Protein AF-A0A5B1BIQ5-F1 (afdb_monomer_lite)

Organism: Mycobacterium simiae (NCBI:txid1784)

Structure (mmCIF, N/CA/C/O backbone):
data_AF-A0A5B1BIQ5-F1
#
_entry.id   AF-A0A5B1BIQ5-F1
#
loop_
_atom_site.group_PDB
_atom_site.id
_atom_site.type_symbol
_atom_site.label_atom_id
_atom_site.label_alt_id
_atom_site.label_comp_id
_atom_site.label_asym_id
_atom_site.label_entity_id
_atom_site.label_seq_id
_atom_site.pdbx_PDB_ins_code
_atom_site.Cartn_x
_atom_site.Cartn_y
_atom_site.Cartn_z
_atom_site.occupancy
_atom_site.B_iso_or_equiv
_atom_site.auth_seq_id
_atom_site.auth_comp_id
_atom_site.auth_asym_id
_atom_site.auth_atom_id
_atom_site.pdbx_PDB_model_num
ATOM 1 N N . LEU A 1 1 ? 12.512 1.939 -10.754 1.00 93.94 1 LEU A N 1
ATOM 2 C CA . LEU A 1 1 ? 12.150 2.324 -9.366 1.00 93.94 1 LEU A CA 1
ATOM 3 C C . LEU A 1 1 ? 12.111 3.837 -9.151 1.00 93.94 1 LEU A C 1
ATOM 5 O O . LEU A 1 1 ? 11.153 4.293 -8.551 1.00 93.94 1 LEU A O 1
ATOM 9 N N . ALA A 1 2 ? 13.083 4.623 -9.637 1.00 97.00 2 ALA A N 1
ATOM 10 C CA . ALA A 1 2 ? 13.033 6.086 -9.494 1.00 97.00 2 ALA A CA 1
ATOM 11 C C . ALA A 1 2 ? 11.767 6.709 -10.122 1.00 97.00 2 ALA A C 1
ATOM 13 O O . ALA A 1 2 ? 11.050 7.435 -9.446 1.00 97.00 2 ALA A O 1
ATOM 14 N N . GLU A 1 3 ? 11.457 6.366 -11.377 1.00 97.38 3 GLU A N 1
ATOM 15 C CA . GLU A 1 3 ? 10.240 6.808 -12.081 1.00 97.38 3 GLU A CA 1
ATOM 16 C C . GLU A 1 3 ? 8.957 6.406 -11.329 1.00 97.38 3 GLU A C 1
ATOM 18 O O . GLU A 1 3 ? 8.152 7.272 -10.999 1.00 97.38 3 GLU A O 1
ATOM 23 N N . HIS A 1 4 ? 8.843 5.140 -10.922 1.00 97.25 4 HIS A N 1
ATOM 24 C CA . HIS A 1 4 ? 7.760 4.665 -10.055 1.00 97.25 4 HIS A CA 1
ATOM 25 C C . HIS A 1 4 ? 7.576 5.499 -8.771 1.00 97.25 4 HIS A C 1
ATOM 27 O O . HIS A 1 4 ? 6.463 5.906 -8.452 1.00 97.25 4 HIS A O 1
ATOM 33 N N . GLY A 1 5 ? 8.659 5.807 -8.047 1.00 95.31 5 GLY A N 1
ATOM 34 C CA . GLY A 1 5 ? 8.584 6.660 -6.855 1.00 95.31 5 GLY A CA 1
ATOM 35 C C . GLY A 1 5 ? 8.157 8.098 -7.172 1.00 95.31 5 GLY A C 1
ATOM 36 O O . GLY A 1 5 ? 7.438 8.721 -6.393 1.00 95.31 5 GLY A O 1
ATOM 37 N N . MET A 1 6 ? 8.547 8.621 -8.337 1.00 97.12 6 MET A N 1
ATOM 38 C CA . MET A 1 6 ? 8.139 9.951 -8.794 1.00 97.12 6 MET A CA 1
ATOM 39 C C . MET A 1 6 ? 6.654 10.026 -9.155 1.00 97.12 6 MET A C 1
ATOM 41 O O . MET A 1 6 ? 6.041 11.064 -8.904 1.00 97.12 6 MET A O 1
ATOM 45 N N . ALA A 1 7 ? 6.062 8.943 -9.666 1.00 96.88 7 ALA A N 1
ATOM 46 C CA . ALA A 1 7 ? 4.623 8.867 -9.920 1.00 96.88 7 ALA A CA 1
ATOM 47 C C . ALA A 1 7 ? 3.791 9.060 -8.635 1.00 96.88 7 ALA A C 1
ATOM 49 O O . ALA A 1 7 ? 2.706 9.632 -8.680 1.00 96.88 7 ALA A O 1
ATOM 50 N N . ALA A 1 8 ? 4.335 8.697 -7.468 1.00 96.88 8 ALA A N 1
ATOM 51 C CA . ALA A 1 8 ? 3.684 8.895 -6.172 1.00 96.88 8 ALA A CA 1
ATOM 52 C C . ALA A 1 8 ? 3.886 10.302 -5.559 1.00 96.88 8 ALA A C 1
ATOM 54 O O . ALA A 1 8 ? 3.378 10.582 -4.473 1.00 96.88 8 ALA A O 1
ATOM 55 N N . ARG A 1 9 ? 4.610 11.225 -6.215 1.00 96.38 9 ARG A N 1
ATOM 56 C CA . ARG A 1 9 ? 5.005 12.525 -5.624 1.00 96.38 9 ARG A CA 1
ATOM 57 C C . ARG A 1 9 ? 3.825 13.392 -5.155 1.00 96.38 9 ARG A C 1
ATOM 59 O O . ARG A 1 9 ? 3.995 14.192 -4.231 1.00 96.38 9 ARG A O 1
ATOM 66 N N . GLY A 1 10 ? 2.660 13.258 -5.792 1.00 97.25 10 GLY A N 1
ATOM 67 C CA . GLY A 1 10 ? 1.424 13.969 -5.439 1.00 97.25 10 GLY A CA 1
ATOM 68 C C . GLY A 1 10 ? 0.674 13.404 -4.223 1.00 97.25 10 GLY A C 1
ATOM 69 O O . GLY A 1 10 ? -0.265 14.037 -3.749 1.00 97.25 10 GLY A O 1
ATOM 70 N N . TYR A 1 11 ? 1.095 12.252 -3.694 1.00 98.00 11 TYR A N 1
ATOM 71 C CA . TYR A 1 11 ? 0.401 11.488 -2.652 1.00 98.00 11 TYR A CA 1
ATOM 72 C C . TYR A 1 11 ? 1.160 11.513 -1.320 1.00 98.00 11 TYR A C 1
ATOM 74 O O . TYR A 1 11 ? 1.402 10.483 -0.700 1.00 98.00 11 TYR A O 1
ATOM 82 N N . LYS A 1 12 ? 1.587 12.702 -0.874 1.00 97.06 12 LYS A N 1
ATOM 83 C CA . LYS A 1 12 ? 2.377 12.858 0.368 1.00 97.06 12 LYS A CA 1
ATOM 84 C C . LYS A 1 12 ? 1.633 12.405 1.629 1.00 97.06 12 LYS A C 1
ATOM 86 O O . LYS A 1 12 ? 2.263 12.109 2.643 1.00 97.06 12 LYS A O 1
ATOM 91 N N . ASP A 1 13 ? 0.311 12.415 1.556 1.00 98.06 13 ASP A N 1
ATOM 92 C CA . ASP A 1 13 ? -0.638 11.983 2.572 1.00 98.06 13 ASP A CA 1
ATOM 93 C C . ASP A 1 13 ? -0.802 10.458 2.641 1.00 98.06 13 ASP A C 1
ATOM 95 O O . ASP A 1 13 ? -1.233 9.950 3.674 1.00 98.06 13 ASP A O 1
ATOM 99 N N . VAL A 1 14 ? -0.400 9.727 1.594 1.00 98.69 14 VAL A N 1
ATOM 100 C CA . VAL A 1 14 ? -0.397 8.262 1.591 1.00 98.69 14 VAL A CA 1
ATOM 101 C C . VAL A 1 14 ? 0.964 7.756 2.062 1.00 98.69 14 VAL A C 1
ATOM 103 O O . VAL A 1 14 ? 2.008 8.000 1.453 1.00 98.69 14 VAL A O 1
ATOM 106 N N . ARG A 1 15 ? 0.970 7.034 3.178 1.00 98.56 15 ARG A N 1
ATOM 107 C CA . ARG A 1 15 ? 2.161 6.413 3.759 1.00 98.56 15 ARG A CA 1
ATOM 108 C C . ARG A 1 15 ? 2.333 5.021 3.167 1.00 98.56 15 ARG A C 1
ATOM 110 O O . ARG A 1 15 ? 1.425 4.205 3.257 1.00 98.56 15 ARG A O 1
ATOM 117 N N . ALA A 1 16 ? 3.492 4.761 2.570 1.00 98.19 16 ALA A N 1
ATOM 118 C CA . ALA A 1 16 ? 3.830 3.459 2.005 1.00 98.19 16 ALA A CA 1
ATOM 119 C C . ALA A 1 16 ? 4.738 2.666 2.954 1.00 98.19 16 ALA A C 1
ATOM 121 O O . ALA A 1 16 ? 5.749 3.184 3.431 1.00 98.19 16 ALA A O 1
ATOM 122 N N . ASN A 1 17 ? 4.404 1.395 3.155 1.00 98.56 17 ASN A N 1
ATOM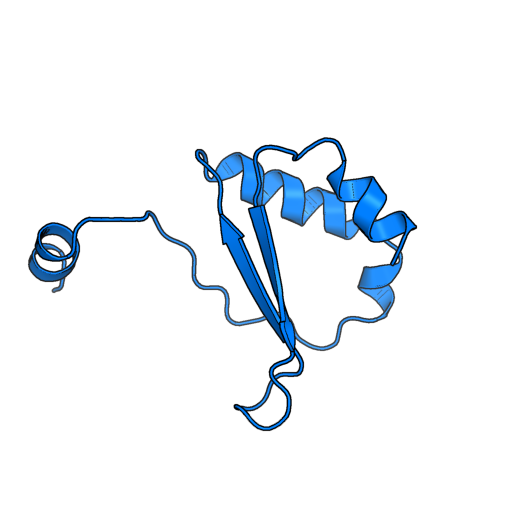 123 C CA . ASN A 1 17 ? 5.230 0.396 3.818 1.00 98.56 17 ASN A CA 1
ATOM 124 C C . ASN A 1 17 ? 5.533 -0.713 2.800 1.00 98.56 17 ASN A C 1
ATOM 126 O O . ASN A 1 17 ? 4.634 -1.461 2.422 1.00 98.56 17 ASN A O 1
ATOM 130 N N . THR A 1 18 ? 6.787 -0.805 2.352 1.00 98.12 18 THR A N 1
ATOM 131 C CA . THR A 1 18 ? 7.247 -1.785 1.353 1.00 98.12 18 THR A CA 1
ATOM 132 C C . THR A 1 18 ? 8.326 -2.656 1.980 1.00 98.12 18 THR A C 1
ATOM 134 O O . THR A 1 18 ? 9.476 -2.228 2.096 1.00 98.12 18 THR A O 1
ATOM 137 N N . VAL A 1 19 ? 7.954 -3.856 2.429 1.00 98.62 19 VAL A N 1
ATOM 138 C CA . VAL A 1 19 ? 8.799 -4.686 3.303 1.00 98.62 19 VAL A CA 1
ATOM 139 C C . VAL A 1 19 ? 9.120 -6.028 2.634 1.00 98.62 19 VAL A C 1
ATOM 141 O O . VAL A 1 19 ? 8.195 -6.668 2.129 1.00 98.62 19 VAL A O 1
ATOM 144 N N . PRO A 1 20 ? 10.391 -6.482 2.615 1.00 98.62 20 PRO A N 1
ATOM 145 C CA . PRO A 1 20 ? 10.740 -7.813 2.118 1.00 98.62 20 PRO A CA 1
ATOM 146 C C . PRO A 1 20 ? 10.049 -8.920 2.927 1.00 98.62 20 PRO A C 1
ATOM 148 O O . PRO A 1 20 ? 10.020 -8.855 4.154 1.00 98.62 20 PRO A O 1
ATOM 151 N N . ALA A 1 21 ? 9.541 -9.949 2.248 1.00 98.50 21 ALA A N 1
ATOM 152 C CA . ALA A 1 21 ? 8.803 -11.060 2.867 1.00 98.50 21 ALA A CA 1
ATOM 153 C C . ALA A 1 21 ? 9.339 -12.454 2.490 1.00 98.50 21 ALA A C 1
ATOM 155 O O . ALA A 1 21 ? 8.708 -13.471 2.779 1.00 98.50 21 ALA A O 1
ATOM 156 N N . PHE A 1 22 ? 10.520 -12.513 1.869 1.00 98.25 22 PHE A N 1
ATOM 157 C CA . PHE A 1 22 ? 11.160 -13.767 1.479 1.00 98.25 22 PHE A CA 1
ATOM 158 C C . PHE A 1 22 ? 11.279 -14.735 2.664 1.00 98.25 22 PHE A C 1
ATOM 160 O O . PHE A 1 22 ? 11.729 -14.353 3.742 1.00 98.25 22 PHE A O 1
ATOM 167 N N . ALA A 1 23 ? 10.902 -15.996 2.433 1.00 98.00 23 ALA A N 1
ATOM 168 C CA . ALA A 1 23 ? 10.881 -17.075 3.427 1.00 98.00 23 ALA A CA 1
ATOM 169 C C . ALA A 1 23 ? 9.903 -16.887 4.610 1.00 98.00 23 ALA A C 1
ATOM 171 O O . ALA A 1 23 ? 9.915 -17.702 5.531 1.00 98.00 23 ALA A O 1
ATOM 172 N N . LEU A 1 24 ? 9.029 -15.872 4.579 1.00 98.19 24 LEU A N 1
ATOM 173 C CA . LEU A 1 24 ? 7.966 -15.651 5.575 1.00 98.19 24 LEU A CA 1
ATOM 174 C C . LEU A 1 24 ? 6.566 -16.033 5.053 1.00 98.19 24 LEU A C 1
ATOM 176 O O . LEU A 1 24 ? 5.559 -15.745 5.696 1.00 98.19 24 LEU A O 1
ATOM 180 N N . GLY A 1 25 ? 6.505 -16.672 3.884 1.00 97.06 25 GLY A N 1
ATOM 181 C CA . GLY A 1 25 ? 5.291 -17.082 3.182 1.00 97.06 25 GLY A CA 1
ATOM 182 C C . GLY A 1 25 ? 5.553 -17.215 1.680 1.00 97.06 25 GLY A C 1
ATOM 183 O O . GLY A 1 25 ? 6.704 -17.305 1.252 1.00 97.06 25 GLY A O 1
ATOM 184 N N . ASP A 1 26 ? 4.487 -17.168 0.883 1.00 98.38 26 ASP A N 1
ATOM 185 C CA . ASP A 1 26 ? 4.540 -17.400 -0.571 1.00 98.38 26 ASP A CA 1
ATOM 186 C C . ASP A 1 26 ? 4.866 -16.137 -1.398 1.00 98.38 26 ASP A C 1
ATOM 188 O O . ASP A 1 26 ? 4.776 -16.150 -2.627 1.00 98.38 26 ASP A O 1
ATOM 192 N N . TYR A 1 27 ? 5.232 -15.029 -0.745 1.00 98.38 27 TYR A N 1
ATOM 193 C CA . TYR A 1 27 ? 5.369 -13.710 -1.372 1.00 98.38 27 TYR A CA 1
ATOM 194 C C . TYR A 1 27 ? 6.770 -13.110 -1.205 1.00 98.38 27 TYR A C 1
ATOM 196 O O . TYR A 1 27 ? 7.496 -13.399 -0.257 1.00 98.38 27 TYR A O 1
ATOM 204 N N . GLU A 1 28 ? 7.140 -12.220 -2.127 1.00 98.69 28 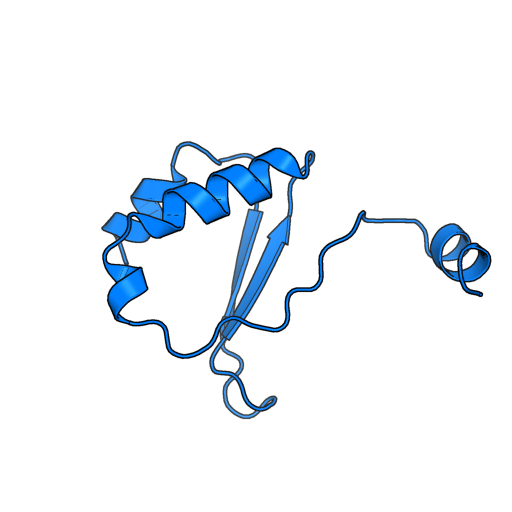GLU A N 1
ATOM 205 C CA . GLU A 1 28 ? 8.428 -11.508 -2.113 1.00 98.69 28 GLU A CA 1
ATOM 206 C C . GLU A 1 28 ? 8.381 -10.229 -1.257 1.00 98.69 28 GLU A C 1
ATOM 208 O O . GLU A 1 28 ? 9.372 -9.851 -0.630 1.00 98.69 28 GLU A O 1
ATOM 213 N N . TRP A 1 29 ? 7.215 -9.578 -1.203 1.00 98.62 29 TRP A N 1
ATOM 214 C CA . TRP A 1 29 ? 6.988 -8.305 -0.519 1.00 98.62 29 TRP A CA 1
ATOM 215 C C . TRP A 1 29 ? 5.643 -8.301 0.205 1.00 98.62 29 TRP A C 1
ATOM 217 O O . TRP A 1 29 ? 4.672 -8.877 -0.285 1.00 98.62 29 TRP A O 1
ATOM 227 N N . ILE A 1 30 ? 5.575 -7.575 1.320 1.00 98.56 30 ILE A N 1
ATOM 228 C CA . ILE A 1 30 ? 4.324 -7.128 1.939 1.00 98.56 30 ILE A CA 1
ATOM 229 C C . ILE A 1 30 ? 4.208 -5.621 1.718 1.00 98.56 30 ILE A C 1
ATOM 231 O O . ILE A 1 30 ? 5.145 -4.867 1.998 1.00 98.56 30 ILE A O 1
ATOM 235 N N . LEU A 1 31 ? 3.052 -5.203 1.202 1.00 98.62 31 LEU A N 1
ATOM 236 C CA . LEU A 1 31 ? 2.728 -3.809 0.922 1.00 98.62 31 LEU A CA 1
ATOM 237 C C . LEU A 1 31 ? 1.569 -3.364 1.812 1.00 98.62 31 LEU A C 1
ATOM 239 O O . LEU A 1 31 ? 0.531 -4.023 1.845 1.00 98.62 31 LEU A O 1
ATOM 243 N N . ALA A 1 32 ? 1.729 -2.228 2.487 1.00 98.75 32 ALA A N 1
ATOM 244 C CA . ALA A 1 32 ? 0.633 -1.550 3.171 1.00 98.75 32 ALA A CA 1
ATOM 245 C C . ALA A 1 32 ? 0.656 -0.053 2.853 1.00 98.75 32 ALA A C 1
ATOM 247 O O . ALA A 1 32 ? 1.701 0.595 2.951 1.00 98.75 32 ALA A O 1
ATOM 248 N N . PHE A 1 33 ? -0.507 0.483 2.486 1.00 98.75 33 PHE A N 1
ATOM 249 C CA . PHE A 1 33 ? -0.714 1.902 2.222 1.00 98.75 33 PHE A CA 1
ATOM 250 C C . PHE A 1 33 ? -1.730 2.450 3.216 1.00 98.75 33 PHE A C 1
ATOM 252 O O . PHE A 1 33 ? -2.830 1.916 3.335 1.00 98.75 33 PHE A O 1
ATOM 259 N N . GLU A 1 34 ? -1.355 3.507 3.926 1.00 98.81 34 GLU A N 1
ATOM 260 C CA . GLU A 1 34 ? -2.180 4.128 4.961 1.00 98.81 34 GLU A CA 1
ATOM 261 C C . GLU A 1 34 ? -2.428 5.590 4.595 1.00 98.81 34 GLU A C 1
ATOM 263 O O . GLU A 1 34 ? -1.488 6.320 4.279 1.00 98.81 34 GLU A O 1
ATOM 268 N N . ALA A 1 35 ? -3.683 6.029 4.635 1.00 98.62 35 ALA A N 1
ATOM 269 C CA . ALA A 1 35 ? -4.069 7.404 4.344 1.00 98.62 35 ALA A CA 1
ATOM 270 C C . ALA A 1 35 ? -5.278 7.812 5.201 1.00 98.62 35 ALA A C 1
ATOM 272 O O . ALA A 1 35 ? -6.017 6.931 5.650 1.00 98.62 35 ALA A O 1
ATOM 273 N N . PRO A 1 36 ? -5.505 9.122 5.418 1.00 98.38 36 PRO A N 1
ATOM 274 C CA . PRO A 1 36 ? -6.712 9.607 6.087 1.00 98.38 36 PRO A CA 1
ATOM 275 C C . PRO A 1 36 ? -8.001 9.247 5.335 1.00 98.38 36 PRO A C 1
ATOM 277 O O . PRO A 1 36 ? -8.996 8.921 5.970 1.00 98.38 36 PRO A O 1
ATOM 280 N N . GLU A 1 37 ? -7.956 9.252 3.998 1.00 98.38 37 GLU A N 1
ATOM 281 C CA . GLU A 1 37 ? -9.104 8.991 3.125 1.00 98.38 37 GLU A CA 1
ATOM 282 C C . GLU A 1 37 ? -8.808 7.837 2.153 1.00 98.38 37 GLU A C 1
ATOM 284 O O . GLU A 1 37 ? -7.698 7.709 1.626 1.00 98.38 37 GLU A O 1
ATOM 2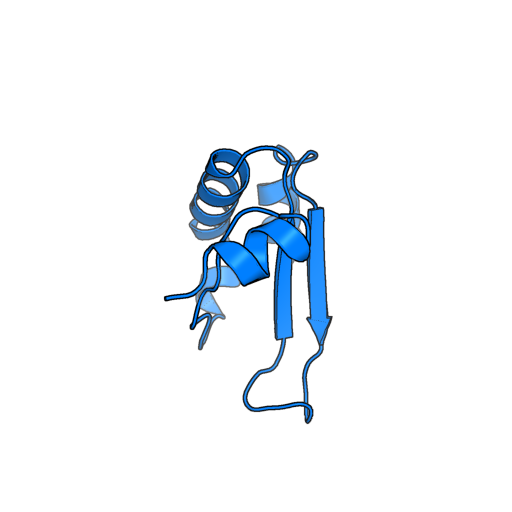89 N N . LEU A 1 38 ? -9.799 6.972 1.913 1.00 98.56 38 LEU A N 1
ATOM 290 C CA . LEU A 1 38 ? -9.624 5.754 1.111 1.00 98.56 38 LEU A CA 1
ATOM 291 C C . LEU A 1 38 ? -9.431 6.046 -0.385 1.00 98.56 38 LEU A C 1
ATOM 293 O O . LEU A 1 38 ? -8.656 5.364 -1.057 1.00 98.56 38 LEU A O 1
ATO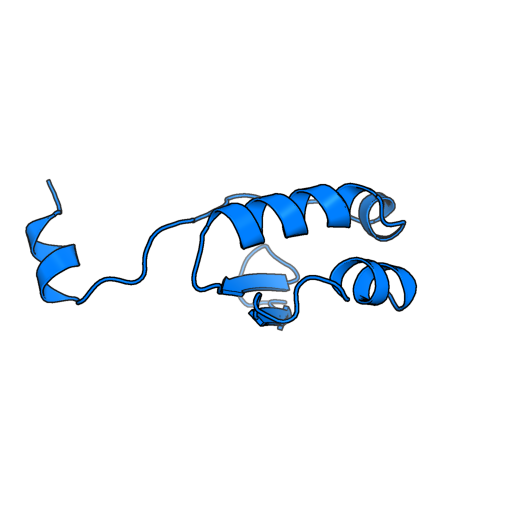M 297 N N . ASP A 1 39 ? -10.121 7.054 -0.911 1.00 98.44 39 ASP A N 1
ATOM 298 C CA . ASP A 1 39 ? -10.024 7.476 -2.311 1.00 98.44 39 ASP A CA 1
ATOM 299 C C . ASP A 1 39 ? -8.594 7.889 -2.690 1.00 98.44 39 ASP A C 1
ATOM 301 O O . ASP A 1 39 ? -8.141 7.588 -3.790 1.00 98.44 39 ASP A O 1
ATOM 305 N N . ARG A 1 40 ? -7.826 8.450 -1.749 1.00 98.62 40 ARG A N 1
ATOM 306 C CA . ARG A 1 40 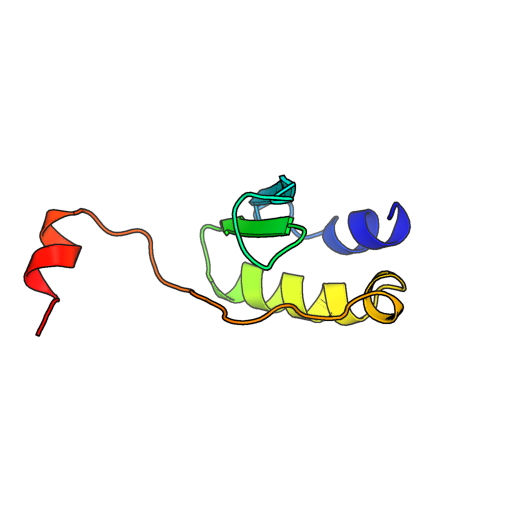? -6.399 8.760 -1.932 1.00 98.62 40 ARG A CA 1
ATOM 307 C C . ARG A 1 40 ? -5.560 7.519 -2.226 1.00 98.62 40 ARG A C 1
ATOM 309 O O . ARG A 1 40 ? -4.670 7.576 -3.074 1.00 98.62 40 ARG A O 1
ATOM 316 N N . ILE A 1 41 ? -5.851 6.393 -1.569 1.00 98.69 41 ILE A N 1
ATOM 317 C CA . ILE A 1 41 ? -5.186 5.106 -1.839 1.00 98.69 41 ILE A CA 1
ATOM 318 C C . ILE A 1 41 ? -5.622 4.571 -3.205 1.00 98.69 41 ILE A C 1
ATOM 320 O O . ILE A 1 41 ? -4.784 4.100 -3.973 1.00 98.69 41 ILE A O 1
ATOM 324 N N . VAL A 1 42 ? -6.913 4.669 -3.536 1.00 98.62 42 VAL A N 1
ATOM 325 C CA . VAL A 1 42 ? -7.444 4.231 -4.838 1.00 98.62 42 VAL A CA 1
ATOM 326 C C . VAL A 1 42 ? -6.794 5.007 -5.985 1.00 98.62 42 VAL A C 1
ATOM 328 O O . VAL A 1 42 ? -6.319 4.399 -6.947 1.00 98.62 42 VAL A O 1
ATOM 331 N N . ASP A 1 43 ? -6.720 6.330 -5.865 1.00 98.62 43 ASP A N 1
ATOM 332 C CA . ASP A 1 43 ? -6.104 7.214 -6.850 1.00 98.62 43 ASP A CA 1
ATOM 333 C C . ASP A 1 43 ? -4.602 6.935 -6.997 1.00 98.62 43 ASP A C 1
ATOM 335 O O . ASP A 1 43 ? -4.128 6.761 -8.122 1.00 98.62 43 ASP A O 1
ATOM 339 N N . LEU A 1 44 ? -3.869 6.778 -5.885 1.00 98.56 44 LEU A N 1
ATOM 340 C CA . LEU A 1 44 ? -2.459 6.378 -5.919 1.00 98.56 44 LEU A CA 1
ATOM 341 C C . LEU A 1 44 ? -2.283 5.057 -6.677 1.00 98.56 44 LEU A C 1
ATOM 343 O O . LEU A 1 44 ? -1.458 4.962 -7.584 1.00 98.56 44 LEU A O 1
ATOM 347 N N . MET A 1 45 ? -3.057 4.029 -6.321 1.00 98.38 45 MET A N 1
ATOM 348 C CA . MET A 1 45 ? -2.951 2.710 -6.947 1.00 98.38 45 MET A CA 1
ATOM 349 C C . MET A 1 45 ? -3.272 2.755 -8.444 1.00 98.38 45 MET A C 1
ATOM 351 O O . MET A 1 45 ? -2.628 2.042 -9.220 1.00 98.38 45 MET A O 1
ATOM 355 N N . ARG A 1 46 ? -4.229 3.597 -8.863 1.00 98.12 46 ARG A N 1
ATOM 356 C CA . ARG A 1 46 ? -4.539 3.848 -10.277 1.00 98.12 46 ARG A CA 1
ATOM 357 C C . ARG A 1 46 ? -3.352 4.484 -10.994 1.00 98.12 46 ARG A C 1
ATOM 359 O O . ARG A 1 46 ? -2.950 3.977 -12.037 1.00 98.12 46 ARG A O 1
ATOM 366 N N . ASP A 1 47 ? -2.771 5.541 -10.443 1.00 98.06 47 ASP A N 1
ATOM 367 C CA . ASP A 1 47 ? -1.678 6.266 -11.098 1.00 98.06 47 ASP A CA 1
ATOM 368 C C . ASP A 1 47 ? -0.404 5.416 -11.189 1.00 98.06 47 ASP A C 1
ATOM 370 O O . ASP A 1 47 ? 0.278 5.412 -12.216 1.00 98.06 47 ASP A O 1
ATOM 374 N N . LEU A 1 48 ? -0.130 4.583 -10.177 1.00 97.94 48 LEU A N 1
ATOM 375 C CA . LEU A 1 48 ? 0.980 3.626 -10.211 1.00 97.94 48 LEU A CA 1
ATOM 376 C C . LEU A 1 48 ? 0.834 2.558 -11.314 1.00 97.94 48 LEU A C 1
ATOM 378 O O . LEU A 1 48 ? 1.820 1.888 -11.644 1.00 97.94 48 LEU A O 1
ATOM 382 N N . ARG A 1 49 ? -0.347 2.410 -11.942 1.00 97.62 49 ARG A N 1
ATOM 383 C CA . ARG A 1 49 ? -0.513 1.565 -13.140 1.00 97.62 49 ARG A CA 1
ATOM 384 C C . ARG A 1 49 ? 0.225 2.106 -14.363 1.00 97.62 49 ARG A C 1
ATOM 386 O O . ARG A 1 49 ? 0.583 1.309 -15.224 1.00 97.62 49 ARG A O 1
ATOM 393 N N . ALA A 1 50 ? 0.480 3.409 -14.436 1.00 97.19 50 ALA A N 1
ATOM 394 C CA . ALA A 1 50 ? 1.161 4.042 -15.565 1.00 97.19 50 ALA A CA 1
ATOM 395 C C . ALA A 1 50 ? 2.699 4.015 -15.452 1.00 97.19 50 ALA A C 1
ATOM 397 O O . ALA A 1 50 ? 3.369 4.758 -16.162 1.00 97.19 50 ALA A O 1
ATOM 398 N N . THR A 1 51 ? 3.256 3.173 -14.572 1.00 97.88 51 THR A N 1
ATOM 399 C CA . THR A 1 51 ? 4.704 3.084 -14.326 1.00 97.88 51 THR A CA 1
ATOM 400 C C . THR A 1 51 ? 5.323 1.852 -14.976 1.00 97.88 51 THR A C 1
ATOM 402 O O . THR A 1 51 ? 4.702 0.785 -15.025 1.00 97.88 51 THR A O 1
ATOM 405 N N . ASP A 1 52 ? 6.583 1.946 -15.410 1.00 97.31 52 ASP A N 1
ATOM 406 C CA . ASP A 1 52 ? 7.281 0.822 -16.060 1.00 97.31 52 ASP A CA 1
ATOM 407 C C . ASP A 1 52 ? 7.429 -0.394 -15.132 1.00 97.31 52 ASP A C 1
ATOM 409 O O . ASP A 1 52 ? 7.468 -1.540 -15.588 1.00 97.31 52 ASP A O 1
ATOM 413 N N . ALA A 1 53 ? 7.421 -0.166 -13.814 1.00 97.44 53 ALA A N 1
ATOM 414 C CA . ALA A 1 53 ? 7.431 -1.220 -12.801 1.00 97.44 53 ALA A CA 1
ATOM 415 C C . ALA A 1 53 ? 6.306 -2.258 -12.996 1.00 97.44 53 ALA A C 1
ATOM 417 O O . ALA A 1 53 ? 6.489 -3.429 -12.661 1.00 97.44 53 ALA A O 1
ATOM 418 N N . ARG A 1 54 ? 5.169 -1.875 -13.599 1.00 97.25 54 ARG A N 1
ATOM 419 C CA . ARG A 1 54 ? 4.045 -2.784 -13.881 1.00 97.25 54 ARG A CA 1
ATOM 420 C C . ARG A 1 54 ? 4.378 -3.925 -14.827 1.00 97.25 54 ARG A C 1
ATOM 422 O O . ARG A 1 54 ? 3.765 -4.984 -14.724 1.00 97.25 54 ARG A O 1
ATOM 429 N N . ARG A 1 55 ? 5.363 -3.746 -15.709 1.00 97.62 55 ARG A N 1
ATOM 430 C CA . ARG A 1 55 ? 5.846 -4.808 -16.607 1.00 97.62 55 ARG A CA 1
ATOM 431 C C . ARG A 1 55 ? 6.557 -5.937 -15.856 1.00 97.62 55 ARG A C 1
ATOM 433 O O . ARG A 1 55 ? 6.808 -6.988 -16.436 1.00 97.62 55 ARG A O 1
ATOM 440 N N . HIS A 1 56 ? 6.870 -5.724 -14.580 1.00 98.00 56 HIS A N 1
ATOM 441 C CA . HIS A 1 56 ? 7.655 -6.626 -13.745 1.00 98.00 56 HIS A CA 1
ATOM 442 C C . HIS A 1 56 ? 6.874 -7.126 -12.520 1.00 98.00 56 HIS A C 1
ATOM 444 O O . HIS A 1 56 ? 7.471 -7.489 -11.512 1.00 98.00 56 HIS A O 1
ATOM 450 N N . THR A 1 57 ? 5.539 -7.153 -12.583 1.00 97.88 57 THR A N 1
ATOM 451 C CA . THR A 1 57 ? 4.692 -7.707 -11.516 1.00 97.88 57 THR A CA 1
ATOM 452 C C . THR A 1 57 ? 4.153 -9.082 -11.904 1.00 97.88 57 THR A C 1
ATOM 454 O O . THR A 1 57 ? 3.567 -9.232 -12.973 1.00 97.88 57 THR A O 1
ATOM 457 N N . ARG A 1 58 ? 4.316 -10.080 -11.022 1.00 98.31 58 ARG A N 1
ATOM 458 C CA . ARG A 1 58 ? 3.756 -11.432 -11.208 1.00 98.31 58 ARG A CA 1
ATOM 459 C C . ARG A 1 58 ? 2.464 -11.661 -10.418 1.00 98.31 58 ARG A C 1
ATOM 461 O O . ARG A 1 58 ? 1.519 -12.210 -10.968 1.00 98.31 58 ARG A O 1
ATOM 468 N N . ALA A 1 59 ? 2.429 -11.257 -9.150 1.00 98.38 59 ALA A N 1
ATOM 469 C CA . ALA A 1 59 ? 1.280 -11.414 -8.259 1.00 98.38 59 ALA A CA 1
ATOM 470 C C . ALA A 1 59 ? 1.174 -10.202 -7.321 1.00 98.38 59 ALA A C 1
ATOM 472 O O . ALA A 1 59 ? 2.195 -9.672 -6.889 1.00 98.38 59 ALA A O 1
ATOM 473 N N . GLU A 1 60 ? -0.053 -9.762 -7.030 1.00 98.12 60 GLU A N 1
ATOM 474 C CA . GLU A 1 60 ? -0.338 -8.627 -6.128 1.00 98.12 60 GLU A CA 1
ATOM 475 C C . GLU A 1 60 ? -1.612 -8.829 -5.283 1.00 98.12 60 GLU A C 1
ATOM 477 O O . GLU A 1 60 ? -2.099 -7.896 -4.661 1.00 98.12 60 GLU A O 1
ATOM 482 N N . THR A 1 61 ? -2.169 -10.041 -5.271 1.00 98.25 61 THR A N 1
ATOM 483 C CA . THR A 1 61 ? -3.423 -10.396 -4.588 1.00 98.25 61 THR A CA 1
ATOM 484 C C . THR A 1 61 ? -3.182 -11.526 -3.588 1.00 98.25 61 THR A C 1
ATOM 486 O O . THR A 1 61 ? -2.303 -12.349 -3.851 1.00 98.25 61 THR A O 1
ATOM 489 N N . PRO A 1 62 ? -3.992 -11.650 -2.520 1.00 98.44 62 PRO A N 1
ATOM 490 C CA . PRO A 1 62 ? -5.226 -10.901 -2.223 1.00 98.44 62 PRO A CA 1
ATOM 491 C C . PRO A 1 62 ? -5.003 -9.488 -1.658 1.00 98.44 62 PRO A C 1
ATOM 493 O O . PRO A 1 62 ? -3.977 -9.208 -1.048 1.00 98.44 62 PRO A O 1
ATOM 496 N N . PHE A 1 63 ? -6.002 -8.613 -1.839 1.00 98.44 63 PHE A N 1
ATOM 497 C CA . PHE A 1 63 ? -6.069 -7.298 -1.190 1.00 98.44 63 PHE A CA 1
ATOM 498 C C . PHE A 1 63 ? -6.963 -7.363 0.047 1.00 98.44 63 PHE A C 1
ATOM 500 O O . PHE A 1 63 ? -8.065 -7.910 -0.005 1.00 98.44 63 PHE A O 1
ATOM 507 N N . PHE A 1 64 ? -6.516 -6.726 1.126 1.00 98.56 64 PHE A N 1
ATOM 508 C CA . PHE A 1 64 ? -7.314 -6.478 2.321 1.00 98.56 64 PHE A CA 1
ATOM 509 C C . PHE A 1 64 ? -7.359 -4.970 2.549 1.00 98.56 64 PHE A C 1
ATOM 511 O O . PHE A 1 64 ? -6.322 -4.309 2.599 1.00 98.56 64 PHE A O 1
ATOM 518 N N . THR A 1 65 ? -8.557 -4.403 2.631 1.00 98.62 65 THR A N 1
ATOM 519 C CA . THR A 1 65 ? -8.758 -2.956 2.755 1.00 98.62 65 THR A CA 1
ATOM 520 C C . THR A 1 65 ? -9.904 -2.697 3.713 1.00 98.62 65 THR A C 1
ATOM 522 O O . THR A 1 65 ? -10.949 -3.335 3.618 1.00 98.62 65 THR A O 1
ATOM 525 N N . GLY A 1 66 ? -9.709 -1.767 4.640 1.00 98.00 66 GLY A N 1
ATOM 526 C CA . GLY A 1 66 ? -10.710 -1.425 5.635 1.00 98.00 66 GLY A CA 1
ATOM 527 C C . GLY A 1 66 ? -10.264 -0.258 6.510 1.00 98.00 66 GLY A C 1
ATOM 528 O O . GLY A 1 66 ? -9.097 0.138 6.466 1.00 98.00 66 GLY A O 1
ATOM 529 N N . PRO A 1 67 ? -11.191 0.313 7.291 1.00 97.88 67 PRO A N 1
ATOM 530 C CA . PRO A 1 67 ? -10.878 1.399 8.203 1.00 97.88 67 PRO A CA 1
ATOM 531 C C . PRO A 1 67 ? -10.081 0.896 9.410 1.00 97.88 67 PRO A C 1
ATOM 533 O O . PRO A 1 67 ? -10.274 -0.223 9.891 1.00 97.88 67 PRO A O 1
ATOM 536 N N . ARG A 1 68 ? -9.240 1.765 9.974 1.00 98.00 68 ARG A N 1
ATOM 537 C CA . ARG A 1 68 ? -8.693 1.548 11.316 1.00 98.00 68 ARG A CA 1
ATOM 538 C C . ARG A 1 68 ? -9.803 1.781 12.341 1.00 98.00 68 ARG A C 1
ATOM 540 O O . ARG A 1 68 ? -10.297 2.899 12.463 1.00 98.00 68 ARG A O 1
ATOM 547 N N . VAL A 1 69 ? -10.148 0.756 13.113 1.00 97.94 69 VAL A N 1
ATOM 548 C CA . VAL A 1 69 ? -11.170 0.832 14.170 1.00 97.94 69 VAL A CA 1
ATOM 549 C C . VAL A 1 69 ? -10.591 0.455 15.539 1.00 97.94 69 VAL A C 1
ATOM 551 O O . VAL A 1 69 ? -9.606 -0.286 15.597 1.00 97.94 69 VAL A O 1
ATOM 554 N N . PRO A 1 70 ? -11.168 0.949 16.652 1.00 98.06 70 PRO A N 1
ATOM 555 C CA . PRO A 1 70 ? -10.887 0.414 17.982 1.00 98.06 70 PRO A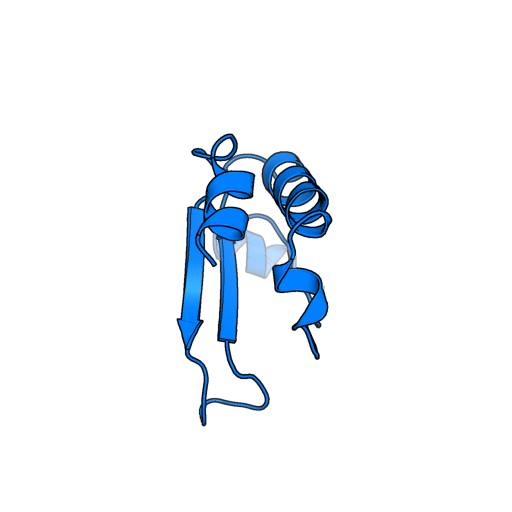 CA 1
ATOM 556 C C . PRO A 1 70 ? -11.226 -1.079 18.067 1.00 98.06 70 PRO A C 1
ATOM 558 O O . PRO A 1 70 ? -12.140 -1.556 17.389 1.00 98.06 70 PRO A O 1
ATOM 561 N N . VAL A 1 71 ? -10.513 -1.813 18.921 1.00 97.69 71 VAL A N 1
ATOM 562 C CA . VAL A 1 71 ? -10.676 -3.271 19.062 1.00 97.69 71 VAL A CA 1
ATOM 563 C C . VAL A 1 71 ? -12.098 -3.629 19.501 1.00 97.69 71 VAL A C 1
ATOM 565 O O . VAL A 1 71 ? -12.679 -4.585 18.998 1.00 97.69 71 VAL A O 1
ATOM 568 N N . GLU A 1 72 ? -12.696 -2.827 20.377 1.00 98.12 72 GLU A N 1
ATOM 569 C CA . GLU A 1 72 ? -14.053 -3.021 20.892 1.00 98.12 72 GLU A CA 1
ATOM 570 C C . GLU A 1 72 ? -15.102 -2.902 19.776 1.00 98.12 72 GLU A C 1
ATOM 572 O O . GLU A 1 72 ? -16.066 -3.670 19.722 1.00 98.12 72 GLU A O 1
ATOM 577 N N . HIS A 1 73 ? -14.888 -1.969 18.841 1.00 98.31 73 HIS A N 1
ATOM 578 C CA . HIS A 1 73 ? -15.745 -1.821 17.667 1.00 98.31 73 HIS A CA 1
ATOM 579 C C . HIS A 1 73 ? -15.602 -3.039 16.754 1.00 98.31 73 HIS A C 1
ATOM 581 O O . HIS A 1 73 ? -16.605 -3.601 16.325 1.00 98.31 73 HIS A O 1
ATOM 587 N N . LEU A 1 74 ? -14.367 -3.479 16.488 1.00 97.88 74 LEU A N 1
ATOM 588 C CA . LEU A 1 74 ? -14.126 -4.649 15.645 1.00 97.88 74 LEU A CA 1
ATOM 589 C C . LEU A 1 74 ? -14.859 -5.880 16.190 1.00 97.88 74 LEU A C 1
ATOM 591 O O . LEU A 1 74 ? -15.635 -6.487 15.460 1.00 97.88 74 LEU A O 1
ATOM 595 N N . VAL A 1 75 ? -14.666 -6.204 17.472 1.00 98.25 75 VAL A N 1
ATOM 596 C CA . VAL A 1 75 ? -15.272 -7.385 18.112 1.00 98.25 75 VAL A CA 1
ATOM 597 C C . VAL A 1 75 ? -16.799 -7.340 18.064 1.00 98.25 75 VAL A C 1
ATOM 599 O O . VAL A 1 75 ? -17.422 -8.352 17.765 1.00 98.25 75 VAL A O 1
ATOM 602 N N . SER A 1 76 ? -17.405 -6.178 18.320 1.00 98.19 76 SER A N 1
ATOM 603 C CA . SER A 1 76 ? -18.869 -6.038 18.309 1.00 98.19 76 SER A CA 1
ATOM 604 C C . SER A 1 76 ? -19.489 -6.048 16.907 1.00 98.19 76 SER A C 1
ATOM 606 O O . SER A 1 76 ? -20.693 -6.255 16.787 1.00 98.19 76 SER A O 1
ATOM 608 N N . SER A 1 77 ? -18.689 -5.847 15.854 1.00 96.94 77 SER A N 1
ATOM 609 C CA . SER A 1 77 ? -19.138 -5.890 14.454 1.00 96.94 77 SER A CA 1
ATOM 610 C C . SER A 1 77 ? -19.084 -7.282 13.807 1.00 96.94 77 SER A C 1
ATOM 612 O O . SER A 1 77 ? -19.543 -7.440 12.674 1.00 96.94 77 SER A O 1
ATOM 614 N N . LEU A 1 78 ? -18.506 -8.278 14.488 1.00 97.06 78 LEU A N 1
ATOM 615 C CA . LEU A 1 78 ? -18.417 -9.650 13.983 1.00 97.06 78 LEU A CA 1
ATOM 616 C C . LEU A 1 78 ? -19.797 -10.346 14.016 1.00 97.06 78 LEU A C 1
ATOM 618 O O . LEU A 1 78 ? -20.580 -10.071 14.926 1.00 97.06 78 LEU A O 1
ATOM 622 N N . PRO A 1 79 ? -20.100 -11.217 13.033 1.00 94.75 79 PRO A N 1
ATOM 623 C CA . PRO A 1 79 ? -21.362 -11.956 12.959 1.00 94.75 79 PRO A CA 1
ATOM 624 C C . PRO A 1 79 ? -21.519 -13.030 14.043 1.00 94.75 79 PRO A C 1
ATOM 626 O O . PRO A 1 79 ? -20.488 -13.558 14.524 1.00 94.75 79 PRO A O 1
#

Secondary structure (DSSP, 8-state):
-HHHHHHTTT-TTSEEEEEE-TTSSS-SEEEEEE-SSHHHHHHHHHHGGGSGGGGG-S------------HHHHHHT--

Foldseek 3Di:
DVQLVVLCVVLPQKDWDWAACPPVDDDGTDIDIDHPDPVSVVVSVVSSCPDPCVVVDDDDDDDDDDDDDDPVVVVVPDD

Radius of gyration: 14.96 Å; chains: 1; bounding box: 34×31×38 Å

InterPro domains:
  IPR010644 Heme-dependent peroxidase ChdC/CLD [PF06778] (1-69)
  IPR010644 Heme-dependent peroxidase ChdC/CLD [PTHR36843] (1-78)
  IPR011008 Dimeric alpha-beta barrel [SSF54909] (1-78)

pLDDT: mean 97.92, std 0.87, range [93.94, 98.81]

Sequence (79 aa):
LAEHGMAARGYKDVRANTVPAFALGDYEWILAFEAPELDRIVDLMRDLRATDARRHTRAETPFFTGPRVPVEHLVSSLP